Protein AF-A0A2K6QAU8-F1 (afdb_monomer_lite)

Foldseek 3Di:
DDPCPPDPDDPDPVVVVVVVLVDDDPDDDDAADEDDDDPDDDPVVVVVSVVVVVVPPPRYDYDDVVCPVVVCVVVPPD

pLDDT: mean 72.14, std 16.62, range [37.0, 87.5]

Organism: Rhinopithecus roxellana (NCBI:txid61622)

Secondary structure (DSSP, 8-state):
--TTTTS---SSHHHHHHHHHHS--SSPPPPPEEEE--SS--HHHHHHHHHHHHHHTTSEEEE-GGGHHHHHHHHS--

InterPro domains:
  IPR039770 Ribosome biogenesis protein Rpf2 [PTHR12728] (5-61)

Structure (mmCIF, N/CA/C/O backbone):
data_AF-A0A2K6QAU8-F1
#
_entry.id   AF-A0A2K6QAU8-F1
#
loop_
_atom_site.group_PDB
_atom_site.id
_atom_site.type_symbol
_atom_site.label_atom_id
_atom_site.label_alt_id
_atom_site.label_comp_id
_atom_site.label_asym_id
_atom_site.label_entity_id
_atom_site.label_seq_id
_atom_site.pdbx_PDB_ins_code
_atom_site.Cartn_x
_atom_site.Cartn_y
_atom_site.Cartn_z
_atom_site.occupancy
_atom_site.B_iso_or_equiv
_atom_site.auth_seq_id
_atom_site.auth_comp_id
_atom_site.auth_asym_id
_atom_site.auth_atom_id
_atom_site.pdbx_PDB_model_num
ATOM 1 N N . MET A 1 1 ? -4.363 -21.797 26.624 1.00 42.62 1 MET A N 1
ATOM 2 C CA . MET A 1 1 ? -3.215 -20.880 26.467 1.00 42.62 1 MET A CA 1
ATOM 3 C C . MET A 1 1 ? -3.666 -19.763 25.557 1.00 42.62 1 MET A C 1
ATOM 5 O O . MET A 1 1 ? -3.636 -19.919 24.341 1.00 42.62 1 MET A O 1
ATOM 9 N N . ASP A 1 2 ? -4.196 -18.702 26.158 1.00 48.66 2 ASP A N 1
ATOM 10 C CA . ASP A 1 2 ? -4.822 -17.608 25.426 1.00 48.66 2 ASP A CA 1
ATOM 11 C C . ASP A 1 2 ? -3.752 -16.807 24.690 1.00 48.66 2 ASP A C 1
ATOM 13 O O . ASP A 1 2 ? -2.869 -16.187 25.282 1.00 48.66 2 ASP A O 1
ATOM 17 N N . THR A 1 3 ? -3.833 -16.805 23.364 1.00 58.62 3 THR A N 1
ATOM 18 C CA . THR A 1 3 ? -2.948 -16.054 22.461 1.00 58.62 3 THR A CA 1
ATOM 19 C C . THR A 1 3 ? -3.020 -14.533 22.663 1.00 58.62 3 THR A C 1
ATOM 21 O O . THR A 1 3 ? -2.250 -13.793 22.053 1.00 58.62 3 THR A O 1
ATOM 24 N N . LEU A 1 4 ? -3.914 -14.064 23.540 1.00 58.19 4 LEU A N 1
ATOM 25 C CA . LEU A 1 4 ? -4.148 -12.661 23.867 1.00 58.19 4 LEU A CA 1
ATOM 26 C C . LEU A 1 4 ? -3.181 -12.102 24.924 1.00 58.19 4 LEU A C 1
ATOM 28 O O . LEU A 1 4 ? -3.031 -10.885 25.007 1.00 58.19 4 LEU A O 1
ATOM 32 N N . ASP A 1 5 ? -2.474 -12.951 25.677 1.00 53.31 5 ASP A N 1
ATOM 33 C CA . ASP A 1 5 ? -1.644 -12.499 26.810 1.00 53.31 5 ASP A CA 1
ATOM 34 C C . ASP A 1 5 ? -0.296 -11.869 26.385 1.00 53.31 5 ASP A C 1
ATOM 36 O O . ASP A 1 5 ? 0.376 -11.190 27.157 1.00 53.31 5 ASP A O 1
ATOM 40 N N . ARG A 1 6 ? 0.095 -12.009 25.106 1.00 57.00 6 ARG A N 1
ATOM 41 C CA . ARG A 1 6 ? 1.263 -11.302 24.532 1.00 57.00 6 ARG A CA 1
ATOM 42 C C . ARG A 1 6 ? 0.967 -9.872 24.083 1.00 57.00 6 ARG A C 1
ATOM 44 O O . ARG A 1 6 ? 1.903 -9.137 23.753 1.00 57.00 6 ARG A O 1
ATOM 51 N N . VAL A 1 7 ? -0.302 -9.467 24.020 1.00 60.94 7 VAL A N 1
ATOM 52 C CA . VAL A 1 7 ? -0.679 -8.139 23.526 1.00 60.94 7 VAL A CA 1
ATOM 53 C C . VAL A 1 7 ? -0.625 -7.157 24.689 1.00 60.94 7 VAL A C 1
ATOM 55 O O . VAL A 1 7 ? -1.526 -7.095 25.520 1.00 60.94 7 VAL A O 1
ATOM 58 N N . VAL A 1 8 ? 0.457 -6.374 24.743 1.00 68.81 8 VAL A N 1
ATOM 59 C CA . VAL A 1 8 ? 0.643 -5.282 25.711 1.00 68.81 8 VAL A CA 1
ATOM 60 C C . VAL A 1 8 ? -0.637 -4.448 25.794 1.00 68.81 8 VAL A C 1
ATOM 62 O O . VAL A 1 8 ? -1.036 -3.811 24.816 1.00 68.81 8 VAL A O 1
ATOM 65 N N . LYS A 1 9 ? -1.281 -4.444 26.968 1.00 69.38 9 LYS A N 1
ATOM 66 C CA . LYS A 1 9 ? -2.510 -3.684 27.213 1.00 69.38 9 LYS A CA 1
ATOM 67 C C . LYS A 1 9 ? -2.258 -2.209 26.912 1.00 69.38 9 LYS A C 1
ATOM 69 O O . LYS A 1 9 ? -1.476 -1.531 27.579 1.00 69.38 9 LYS A O 1
ATOM 74 N N . LEU A 1 10 ? -2.910 -1.717 25.868 1.00 75.81 10 LEU A N 1
ATOM 75 C CA . LEU A 1 10 ? -2.690 -0.367 25.377 1.00 75.81 10 LEU A CA 1
ATOM 76 C C . LEU A 1 10 ? -3.276 0.666 26.336 1.00 75.81 10 LEU A C 1
ATOM 78 O O . LEU A 1 10 ? -4.445 0.596 26.712 1.00 75.81 10 LEU A O 1
ATOM 82 N N . LYS A 1 11 ? -2.466 1.670 26.679 1.00 78.31 11 LYS A N 1
ATOM 83 C CA . LYS A 1 11 ? -2.847 2.742 27.609 1.00 78.31 11 LYS A CA 1
ATOM 84 C C . LYS A 1 11 ? -3.806 3.768 26.991 1.00 78.31 11 LYS A C 1
ATOM 86 O O . LYS A 1 11 ? -4.530 4.436 27.718 1.00 78.31 11 LYS A O 1
ATOM 91 N N . THR A 1 12 ? -3.837 3.908 25.659 1.00 86.25 12 THR A N 1
ATOM 92 C CA . THR A 1 12 ? -4.630 4.945 24.972 1.00 86.25 12 THR A CA 1
ATOM 93 C C . THR A 1 12 ? -5.729 4.363 24.079 1.00 86.25 12 THR A C 1
ATOM 95 O O . THR A 1 12 ? -5.525 3.395 23.343 1.00 86.25 12 THR A O 1
ATOM 98 N N . LYS A 1 13 ? -6.906 5.013 24.071 1.00 85.38 13 LYS A N 1
ATOM 99 C CA . LYS A 1 13 ? -8.053 4.624 23.223 1.00 85.38 13 LYS A CA 1
ATOM 100 C C . LYS A 1 13 ? -7.716 4.652 21.724 1.00 85.38 13 LYS A C 1
ATOM 102 O O . LYS A 1 13 ? -8.227 3.835 20.966 1.00 85.38 13 LYS A O 1
ATOM 107 N N . ARG 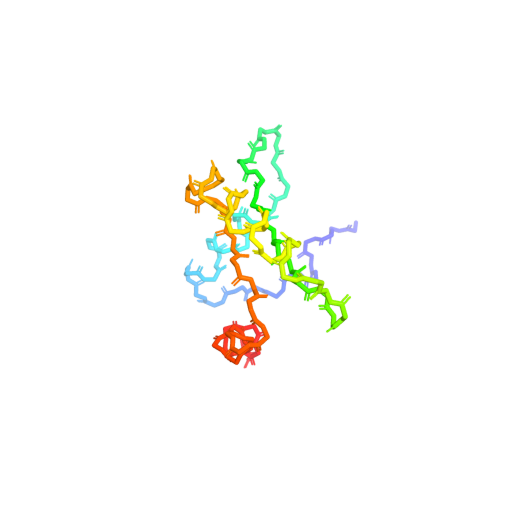A 1 14 ? -6.840 5.570 21.293 1.00 84.69 14 ARG A N 1
ATOM 108 C CA . ARG A 1 14 ? -6.382 5.673 19.896 1.00 84.69 14 ARG A CA 1
ATOM 109 C C . ARG A 1 14 ? -5.609 4.431 19.461 1.00 84.69 14 ARG A C 1
ATOM 111 O O . ARG A 1 14 ? -5.881 3.902 18.388 1.00 84.69 14 ARG A O 1
ATOM 118 N N . ALA A 1 15 ? -4.669 3.970 20.284 1.00 83.62 15 ALA A N 1
ATOM 119 C CA . ALA A 1 15 ? -3.889 2.785 19.961 1.00 83.62 15 ALA A CA 1
ATOM 120 C C . ALA A 1 15 ? -4.777 1.533 19.927 1.00 83.62 15 ALA A C 1
ATOM 122 O O . ALA A 1 15 ? -4.591 0.682 19.062 1.00 83.62 15 ALA A O 1
ATOM 123 N N . LYS A 1 16 ? -5.780 1.446 20.818 1.00 85.38 16 LYS A N 1
ATOM 124 C CA . LYS A 1 16 ? -6.719 0.313 20.838 1.00 85.38 16 LYS A CA 1
ATOM 125 C C . LYS A 1 16 ? -7.451 0.181 19.500 1.00 85.38 16 LYS A C 1
ATOM 127 O O . LYS A 1 16 ? -7.372 -0.864 18.867 1.00 85.38 16 LYS A O 1
ATOM 132 N N . ARG A 1 17 ? -8.026 1.284 19.002 1.00 86.50 17 ARG A N 1
ATOM 133 C CA . ARG A 1 17 ? -8.694 1.334 17.684 1.00 86.50 17 ARG A CA 1
ATOM 134 C C . ARG A 1 17 ? -7.773 0.934 16.528 1.00 86.50 17 ARG A C 1
ATOM 136 O O . ARG A 1 17 ? -8.227 0.405 15.519 1.00 86.50 17 ARG A O 1
ATOM 143 N N . PHE A 1 18 ? -6.479 1.228 16.642 1.00 84.56 18 PHE A N 1
ATOM 144 C CA . PHE A 1 18 ? -5.500 0.868 15.622 1.00 84.56 18 PHE A CA 1
ATOM 145 C C . PHE A 1 18 ? -5.230 -0.641 15.572 1.00 84.56 18 PHE A C 1
ATOM 147 O O . PHE A 1 18 ? -5.143 -1.183 14.470 1.00 84.56 18 PHE A O 1
ATOM 154 N N . LEU A 1 19 ? -5.136 -1.317 16.724 1.00 84.69 19 LEU A N 1
ATOM 155 C CA . LEU A 1 19 ? -5.010 -2.779 16.769 1.00 84.69 19 LEU A CA 1
ATOM 156 C C . LEU A 1 19 ? -6.314 -3.473 16.365 1.00 84.69 19 LEU A C 1
ATOM 158 O O . LEU A 1 19 ? -6.270 -4.328 15.490 1.00 84.69 19 LEU A O 1
ATOM 162 N N . GLU A 1 20 ? -7.467 -3.015 16.863 1.00 84.62 20 GLU A N 1
ATOM 163 C CA . GLU A 1 20 ? -8.795 -3.539 16.481 1.00 84.62 20 GLU A CA 1
ATOM 164 C C . GLU A 1 20 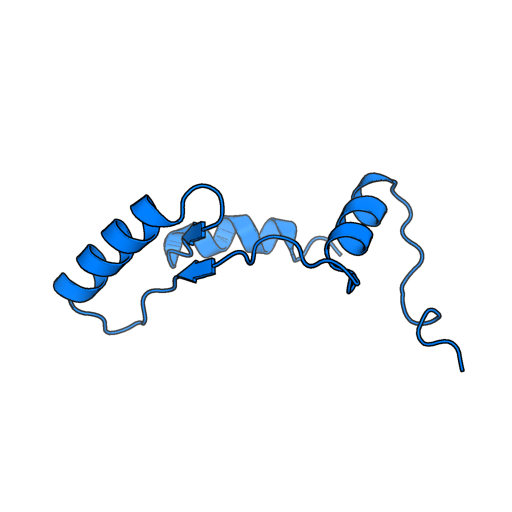? -9.025 -3.480 14.957 1.00 84.62 20 GLU A C 1
ATOM 166 O O . GLU A 1 20 ? -9.680 -4.333 14.360 1.00 84.62 20 GLU A O 1
ATOM 171 N N . LYS A 1 21 ? -8.463 -2.472 14.276 1.00 86.25 21 LYS A N 1
ATOM 172 C CA . LYS A 1 21 ? -8.541 -2.365 12.811 1.00 86.25 21 LYS A CA 1
ATOM 173 C C . LYS A 1 21 ? -7.655 -3.387 12.080 1.00 86.25 21 LYS A C 1
ATOM 175 O O . LYS A 1 21 ? -7.939 -3.685 10.920 1.00 86.25 21 LYS A O 1
ATOM 180 N N . ARG A 1 22 ? -6.586 -3.870 12.720 1.00 84.38 22 ARG A N 1
ATOM 181 C CA . ARG A 1 22 ? -5.609 -4.837 12.181 1.00 84.38 22 ARG A CA 1
ATOM 182 C C . ARG A 1 22 ? -5.925 -6.286 12.535 1.00 84.38 22 ARG A C 1
ATOM 184 O O . ARG A 1 22 ? -5.359 -7.178 11.912 1.00 84.38 22 ARG A O 1
ATOM 191 N N . GLU A 1 23 ? -6.776 -6.508 13.527 1.00 83.19 23 GLU A N 1
ATOM 192 C CA . GLU A 1 23 ? -7.217 -7.843 13.912 1.00 83.19 23 GLU A CA 1
ATOM 193 C C . GLU A 1 23 ? -7.960 -8.544 12.762 1.00 83.19 23 GLU A C 1
ATOM 195 O O . GLU A 1 23 ? -8.612 -7.880 11.943 1.00 83.19 23 GLU A O 1
ATOM 200 N N . PRO A 1 24 ? -7.848 -9.881 12.672 1.00 86.12 24 PRO A N 1
ATOM 201 C CA . PRO A 1 24 ? -8.581 -10.665 11.689 1.00 86.12 24 PRO A CA 1
ATOM 202 C C . PRO A 1 24 ? -10.091 -10.533 11.917 1.00 86.12 24 PRO A C 1
ATOM 204 O O . PRO A 1 24 ? -10.565 -10.503 13.052 1.00 86.12 24 PRO A O 1
ATOM 207 N N . LYS A 1 25 ? -10.856 -10.458 10.826 1.00 87.25 25 LYS A N 1
ATOM 208 C CA . LYS A 1 25 ? -12.316 -10.299 10.844 1.00 87.25 25 LYS A CA 1
ATOM 209 C C . LYS A 1 25 ? -12.957 -11.339 9.940 1.00 87.25 25 LYS A C 1
ATOM 211 O O . LYS A 1 25 ? -12.363 -11.720 8.940 1.00 87.25 25 LYS A O 1
ATOM 216 N N . LEU A 1 26 ? -14.189 -11.733 10.258 1.00 87.50 26 LEU A N 1
ATOM 217 C CA . LEU A 1 26 ? -14.974 -12.639 9.416 1.00 87.50 26 LEU A CA 1
ATOM 218 C C . LEU A 1 26 ? -15.344 -11.998 8.065 1.00 87.50 26 LEU A C 1
ATOM 220 O O . LEU A 1 26 ? -15.280 -12.655 7.036 1.00 87.50 26 LEU A O 1
ATOM 224 N N . ASN A 1 27 ? -15.694 -10.705 8.073 1.00 86.31 27 ASN A N 1
ATOM 225 C CA . ASN A 1 27 ? -15.866 -9.899 6.866 1.00 86.31 27 ASN A CA 1
ATOM 226 C C . ASN A 1 27 ? -14.640 -8.989 6.688 1.00 86.31 27 ASN A C 1
ATOM 228 O O . ASN A 1 27 ? -14.373 -8.126 7.533 1.00 86.31 27 ASN A O 1
ATOM 232 N N . GLU A 1 28 ? -13.867 -9.212 5.626 1.00 85.56 28 GLU A N 1
ATOM 233 C CA . GLU A 1 28 ? -12.605 -8.506 5.394 1.00 85.56 28 GLU A CA 1
ATOM 234 C C . GLU A 1 28 ? -12.831 -7.041 4.982 1.00 85.56 28 GLU A C 1
ATOM 236 O O . GLU A 1 28 ? -13.746 -6.709 4.231 1.00 85.56 28 GLU A O 1
ATOM 241 N N . ASN A 1 29 ? -11.951 -6.139 5.437 1.00 86.19 29 ASN A N 1
ATOM 242 C CA . ASN A 1 29 ? -11.916 -4.775 4.899 1.00 86.19 29 ASN A CA 1
ATOM 243 C C . ASN A 1 29 ? -11.199 -4.767 3.531 1.00 86.19 29 ASN A C 1
ATOM 245 O O . ASN A 1 29 ? -10.421 -5.668 3.218 1.00 86.19 29 ASN A O 1
ATOM 249 N N . ILE A 1 30 ? -11.363 -3.688 2.756 1.00 85.19 30 ILE A N 1
ATOM 250 C CA . ILE A 1 30 ? -10.617 -3.481 1.503 1.00 85.19 30 ILE A CA 1
ATOM 251 C C . ILE A 1 30 ? -9.105 -3.544 1.766 1.00 85.19 30 ILE A C 1
ATOM 253 O O . ILE A 1 30 ? -8.581 -2.872 2.658 1.00 85.19 30 ILE A O 1
ATOM 257 N N . LYS A 1 31 ? -8.397 -4.338 0.957 1.00 84.31 31 LYS A N 1
ATOM 258 C CA . LYS A 1 31 ? -6.945 -4.515 1.063 1.00 84.31 31 LYS A CA 1
ATOM 259 C C . LYS A 1 31 ? -6.220 -3.261 0.577 1.00 84.31 31 LYS A C 1
ATOM 261 O O . LYS A 1 31 ? -6.383 -2.848 -0.578 1.00 84.31 31 LYS A O 1
ATOM 266 N N . ASN A 1 32 ? -5.409 -2.688 1.467 1.00 82.75 32 ASN A N 1
ATOM 267 C CA . ASN A 1 32 ? -4.509 -1.592 1.130 1.00 82.75 32 ASN A CA 1
ATOM 268 C C . ASN A 1 32 ? -3.343 -2.130 0.297 1.00 82.75 32 ASN A C 1
ATOM 270 O O . ASN A 1 32 ? -2.750 -3.150 0.652 1.00 82.75 32 ASN A O 1
ATOM 274 N N . ALA A 1 33 ? -3.005 -1.433 -0.785 1.00 81.69 33 ALA A N 1
ATOM 275 C CA . ALA A 1 33 ? -1.883 -1.795 -1.644 1.00 81.69 33 ALA A CA 1
ATOM 276 C C . ALA A 1 33 ? -0.652 -0.946 -1.296 1.00 81.69 33 ALA A C 1
ATOM 278 O O . ALA A 1 33 ? -0.756 0.265 -1.091 1.00 81.69 33 ALA A O 1
ATOM 279 N N . MET A 1 34 ? 0.515 -1.588 -1.227 1.00 83.56 34 MET A N 1
ATOM 280 C CA . MET A 1 34 ? 1.805 -0.915 -1.082 1.00 83.56 34 MET A CA 1
ATOM 281 C C . MET A 1 34 ? 2.588 -1.101 -2.381 1.00 83.56 34 MET A C 1
ATOM 283 O O . MET A 1 34 ? 3.108 -2.187 -2.631 1.00 83.56 34 MET A O 1
ATOM 287 N N . LEU A 1 35 ? 2.670 -0.049 -3.197 1.00 81.00 35 LEU A N 1
ATOM 288 C CA . LEU A 1 35 ? 3.484 -0.053 -4.411 1.00 81.00 35 LEU A CA 1
ATOM 289 C C . LEU A 1 35 ? 4.863 0.542 -4.115 1.00 81.00 35 LEU A C 1
ATOM 291 O O . LEU A 1 35 ? 4.986 1.656 -3.597 1.00 81.00 35 LEU A O 1
ATOM 295 N N . ILE A 1 36 ? 5.910 -0.224 -4.428 1.00 83.56 36 ILE A N 1
ATOM 296 C CA . ILE A 1 36 ? 7.309 0.145 -4.195 1.00 83.56 36 ILE A CA 1
ATOM 297 C C . ILE A 1 36 ? 8.072 0.014 -5.509 1.00 83.56 36 ILE A C 1
ATOM 299 O O . ILE A 1 36 ? 8.053 -1.035 -6.151 1.00 83.56 36 ILE A O 1
ATOM 303 N N . LYS A 1 37 ? 8.796 1.072 -5.879 1.00 81.81 37 LYS A N 1
ATOM 304 C CA . LYS A 1 37 ? 9.773 1.021 -6.968 1.00 81.81 37 LYS A CA 1
ATOM 305 C C . LYS A 1 37 ? 11.059 0.348 -6.465 1.00 81.81 37 LYS A C 1
ATOM 307 O O . LYS A 1 37 ? 11.625 0.792 -5.468 1.00 81.81 37 LYS A O 1
ATOM 312 N N . GLY A 1 38 ? 11.533 -0.687 -7.160 1.00 83.25 38 GLY A N 1
ATOM 313 C CA . GLY A 1 38 ? 12.845 -1.296 -6.903 1.00 83.25 38 GLY A CA 1
ATOM 314 C C . GLY A 1 38 ? 14.018 -0.362 -7.244 1.00 83.25 38 GLY A C 1
ATOM 315 O O . GLY A 1 38 ? 13.841 0.627 -7.956 1.00 83.25 38 GLY A O 1
ATOM 316 N N . GLY A 1 39 ? 15.222 -0.680 -6.752 1.00 79.00 39 GLY A N 1
ATOM 317 C CA . GLY A 1 39 ? 16.422 0.153 -6.943 1.00 79.00 39 GLY A CA 1
ATOM 318 C C . GLY A 1 39 ? 16.771 0.403 -8.416 1.00 79.00 39 GLY A C 1
ATOM 319 O O . GLY A 1 39 ? 17.023 1.541 -8.800 1.00 79.00 39 GLY A O 1
ATOM 320 N N . ASN A 1 40 ? 16.665 -0.630 -9.256 1.00 78.69 40 ASN A N 1
ATOM 321 C CA . ASN A 1 40 ? 16.911 -0.549 -10.696 1.00 78.69 40 ASN A CA 1
ATOM 322 C C . ASN A 1 40 ? 15.596 -0.720 -11.461 1.00 78.69 40 ASN A C 1
ATOM 324 O O . ASN A 1 40 ? 15.255 -1.818 -11.891 1.00 78.69 40 ASN A O 1
ATOM 328 N N . ALA A 1 41 ? 14.826 0.357 -11.606 1.00 79.44 41 ALA A N 1
ATOM 329 C CA . ALA A 1 41 ? 13.583 0.333 -12.373 1.00 79.44 41 ALA A CA 1
ATOM 330 C C . ALA A 1 41 ? 13.548 1.441 -13.430 1.00 79.44 41 ALA A C 1
ATOM 332 O O . ALA A 1 41 ? 13.814 2.613 -13.135 1.00 79.44 41 ALA A O 1
ATOM 333 N N . ASN A 1 42 ? 13.177 1.038 -14.649 1.00 84.50 42 ASN A N 1
ATOM 334 C CA . ASN A 1 42 ? 13.088 1.886 -15.835 1.00 84.50 42 ASN A CA 1
ATOM 335 C C . ASN A 1 42 ? 11.994 2.970 -15.685 1.00 84.50 42 ASN A C 1
ATOM 337 O O . ASN A 1 42 ? 11.068 2.857 -14.868 1.00 84.50 42 ASN A O 1
ATOM 341 N N . ALA A 1 43 ? 12.089 4.029 -16.486 1.00 84.94 43 ALA A N 1
ATOM 342 C CA . ALA A 1 43 ? 11.120 5.118 -16.550 1.00 84.94 43 ALA A CA 1
ATOM 343 C C . ALA A 1 43 ? 9.703 4.606 -16.857 1.00 84.94 43 ALA A C 1
ATOM 345 O O . ALA A 1 43 ? 8.757 5.008 -16.181 1.00 84.94 43 ALA A O 1
ATOM 346 N N . THR A 1 44 ? 9.563 3.638 -17.768 1.00 87.31 44 THR A N 1
ATOM 347 C CA . THR A 1 44 ? 8.271 3.022 -18.117 1.00 87.31 44 THR A CA 1
ATOM 348 C C . THR A 1 44 ? 7.595 2.369 -16.912 1.00 87.31 44 THR A C 1
ATOM 350 O O . THR A 1 44 ? 6.419 2.602 -16.657 1.00 87.31 44 THR A O 1
ATOM 353 N N . VAL A 1 45 ? 8.352 1.622 -16.101 1.00 84.12 45 VAL A N 1
ATOM 354 C CA . VAL A 1 45 ? 7.834 0.989 -14.874 1.00 84.12 45 VAL A CA 1
ATOM 355 C C . VAL A 1 45 ? 7.377 2.051 -13.876 1.00 84.12 45 VAL A C 1
ATOM 357 O O . VAL A 1 45 ? 6.355 1.898 -13.217 1.00 84.12 45 VAL A O 1
ATOM 360 N N . THR A 1 46 ? 8.103 3.166 -13.791 1.00 83.06 46 THR A N 1
ATOM 361 C CA . THR A 1 46 ? 7.725 4.286 -12.918 1.00 83.06 46 THR A CA 1
ATOM 362 C C . THR A 1 46 ? 6.419 4.942 -13.375 1.00 83.06 46 THR A C 1
ATOM 364 O O . THR A 1 46 ? 5.637 5.363 -12.527 1.00 83.06 46 THR A O 1
ATOM 367 N N . GLN A 1 47 ? 6.171 5.026 -14.684 1.00 85.81 47 GLN A N 1
ATOM 368 C CA . GLN A 1 47 ? 4.929 5.582 -15.219 1.00 85.81 47 GLN A CA 1
ATOM 369 C C . GLN A 1 47 ? 3.739 4.655 -14.953 1.00 85.81 47 GLN A C 1
ATOM 371 O O . GLN A 1 47 ? 2.762 5.095 -14.358 1.00 85.81 47 GLN A O 1
ATOM 376 N N . VAL A 1 48 ? 3.877 3.360 -15.249 1.00 87.25 48 VAL A N 1
ATOM 377 C CA . VAL A 1 48 ? 2.830 2.363 -14.969 1.00 87.25 48 VAL A CA 1
ATOM 378 C C . VAL A 1 48 ? 2.464 2.348 -13.482 1.00 87.25 48 VAL A C 1
ATOM 380 O O . VAL A 1 48 ? 1.288 2.313 -13.134 1.00 87.25 48 VAL A O 1
ATOM 383 N N . LEU A 1 49 ? 3.449 2.452 -12.582 1.00 85.88 49 LEU A N 1
ATOM 384 C CA . LEU A 1 49 ? 3.186 2.534 -11.141 1.00 85.88 49 LEU A CA 1
ATOM 385 C C . LEU A 1 49 ? 2.362 3.772 -10.750 1.00 85.88 49 LEU A C 1
ATOM 387 O O . LEU A 1 49 ? 1.554 3.689 -9.829 1.00 85.88 49 LEU A O 1
ATOM 391 N N . LYS A 1 50 ? 2.532 4.911 -11.434 1.00 83.81 50 LYS A N 1
ATOM 392 C CA . LYS A 1 50 ? 1.706 6.109 -11.193 1.00 83.81 50 LYS A CA 1
ATOM 393 C C . LYS A 1 50 ? 0.273 5.920 -11.683 1.00 83.81 50 LYS A C 1
ATOM 395 O O . LYS A 1 50 ? -0.652 6.398 -11.029 1.00 83.81 50 LYS A O 1
ATOM 400 N N . ASP A 1 51 ? 0.099 5.234 -12.805 1.00 86.19 51 ASP A N 1
ATOM 401 C CA . ASP A 1 51 ? -1.221 5.000 -13.387 1.00 86.19 51 ASP A CA 1
ATOM 402 C C . ASP A 1 51 ? -2.016 4.013 -12.520 1.00 86.19 51 ASP A C 1
ATOM 404 O O . ASP A 1 51 ? -3.160 4.286 -12.156 1.00 86.19 51 ASP A O 1
ATOM 408 N N . VAL A 1 52 ? -1.377 2.929 -12.064 1.00 85.50 52 VAL A N 1
ATOM 409 C CA . VAL A 1 52 ? -1.974 1.994 -11.092 1.00 85.50 52 VAL A CA 1
ATOM 410 C C . VAL A 1 52 ? -2.306 2.713 -9.778 1.00 85.50 52 VAL A C 1
ATOM 412 O O . VAL A 1 52 ? -3.406 2.527 -9.252 1.00 85.50 52 VAL A O 1
ATOM 415 N N . TYR A 1 53 ? -1.430 3.619 -9.320 1.00 83.12 53 TYR A N 1
ATOM 416 C CA . TYR A 1 53 ? -1.706 4.461 -8.153 1.00 83.12 53 TYR A CA 1
ATOM 417 C C . TYR A 1 53 ? -2.981 5.285 -8.314 1.00 83.12 53 TYR A C 1
ATOM 419 O O . TYR A 1 53 ? -3.783 5.365 -7.384 1.00 83.12 53 TYR A O 1
ATOM 427 N N . ALA A 1 54 ? -3.207 5.888 -9.482 1.00 83.06 54 ALA A N 1
ATOM 428 C CA . ALA A 1 54 ? -4.412 6.673 -9.730 1.00 83.06 54 ALA A CA 1
ATOM 429 C C . ALA A 1 54 ? -5.692 5.825 -9.633 1.00 83.06 54 ALA A C 1
ATOM 431 O O . ALA A 1 54 ? -6.680 6.296 -9.070 1.00 83.06 54 ALA A O 1
ATOM 432 N N . LEU A 1 55 ? -5.651 4.577 -10.107 1.00 84.88 55 LEU A N 1
ATOM 433 C 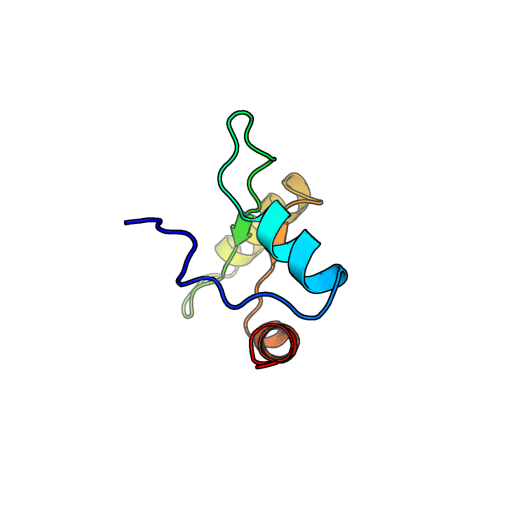CA . LEU A 1 55 ? -6.802 3.668 -10.121 1.00 84.88 55 LEU A CA 1
ATOM 434 C C . LEU A 1 55 ? -7.177 3.133 -8.732 1.00 84.88 55 LEU A C 1
ATOM 436 O O . LEU A 1 55 ? -8.345 2.846 -8.475 1.00 84.88 55 LEU A O 1
ATOM 440 N N . LYS A 1 56 ? -6.208 2.984 -7.826 1.00 82.50 56 LYS A N 1
ATOM 441 C CA . LYS A 1 56 ? -6.422 2.364 -6.506 1.00 82.50 56 LYS A CA 1
ATOM 442 C C . LYS A 1 56 ? -6.668 3.373 -5.376 1.00 82.50 56 LYS A C 1
ATOM 444 O O . LYS A 1 56 ? -6.937 2.970 -4.236 1.00 82.50 56 LYS A O 1
ATOM 449 N N . LYS A 1 57 ? -6.616 4.682 -5.654 1.00 78.44 57 LYS A N 1
ATOM 450 C CA . LYS A 1 57 ? -7.005 5.730 -4.691 1.00 78.44 57 LYS A CA 1
ATOM 451 C C . LYS A 1 57 ? -8.430 5.480 -4.170 1.00 78.44 57 LYS A C 1
ATOM 453 O O . LYS A 1 57 ? -9.307 5.161 -4.966 1.00 78.44 57 LYS A O 1
ATOM 458 N N . PRO A 1 58 ? -8.696 5.639 -2.858 1.00 80.44 58 PRO A N 1
ATOM 459 C CA . PRO A 1 58 ? -7.829 6.153 -1.784 1.00 80.44 58 PRO A CA 1
ATOM 460 C C . PRO A 1 58 ? -7.035 5.083 -1.000 1.00 80.44 58 PRO A C 1
ATOM 462 O O . PRO A 1 58 ? -6.425 5.405 0.016 1.00 80.44 58 PRO A O 1
ATOM 465 N N . TYR A 1 59 ? -7.055 3.812 -1.412 1.00 74.62 59 TYR A N 1
ATOM 466 C CA . TYR A 1 59 ? -6.538 2.686 -0.612 1.00 74.62 59 TYR A CA 1
ATOM 467 C C . TYR A 1 59 ? -5.086 2.304 -0.927 1.00 74.62 59 TYR A C 1
ATOM 469 O O . TYR A 1 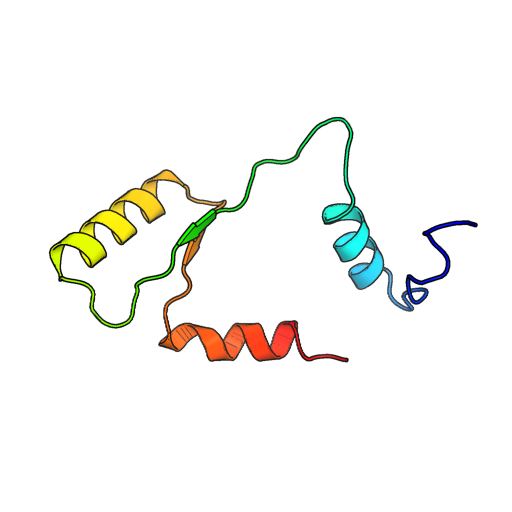59 ? -4.594 1.271 -0.464 1.00 74.62 59 TYR A O 1
ATOM 477 N N . GLU A 1 60 ? -4.396 3.107 -1.732 1.00 66.50 60 GLU A N 1
ATOM 478 C CA . GLU A 1 60 ? -2.996 2.882 -2.068 1.00 66.50 60 GLU A CA 1
ATOM 479 C C . GLU A 1 60 ? -2.064 3.790 -1.268 1.00 66.50 60 GLU A C 1
ATOM 481 O O . GLU A 1 60 ? -2.334 4.976 -1.077 1.00 66.50 60 GLU A O 1
ATOM 486 N N . PHE A 1 61 ? -0.943 3.224 -0.821 1.00 65.81 61 PHE A N 1
ATOM 487 C CA . PHE A 1 61 ? 0.116 3.952 -0.139 1.00 65.81 61 PHE A CA 1
ATOM 488 C C . PHE A 1 61 ? 1.394 3.955 -0.995 1.00 65.81 61 PHE A C 1
ATOM 490 O O . PHE A 1 61 ? 2.058 2.915 -1.098 1.00 65.81 61 PHE A O 1
ATOM 497 N N . PRO A 1 62 ? 1.778 5.097 -1.597 1.00 61.53 62 PRO A N 1
ATOM 498 C CA . PRO A 1 62 ? 2.979 5.176 -2.409 1.00 61.53 62 PRO A CA 1
ATOM 499 C C . PRO A 1 62 ? 4.190 5.303 -1.482 1.00 61.53 62 PRO A C 1
ATOM 501 O O . PRO A 1 62 ? 4.402 6.334 -0.841 1.00 61.53 62 PRO A O 1
ATOM 504 N N . ARG A 1 63 ? 5.030 4.267 -1.418 1.00 61.00 63 ARG A N 1
ATOM 505 C CA . ARG A 1 63 ? 6.329 4.364 -0.738 1.00 61.00 63 ARG A CA 1
ATOM 506 C C . ARG A 1 63 ? 7.402 4.733 -1.747 1.00 61.00 63 ARG A C 1
ATOM 508 O O . ARG A 1 63 ? 8.087 3.877 -2.298 1.00 61.00 63 ARG A O 1
ATOM 515 N N . THR A 1 64 ? 7.571 6.036 -1.969 1.00 58.16 64 THR A N 1
ATOM 516 C CA . THR A 1 64 ? 8.813 6.530 -2.571 1.00 58.16 64 THR A CA 1
ATOM 517 C C . THR A 1 64 ? 9.940 6.436 -1.533 1.00 58.16 64 THR A C 1
ATOM 519 O O . THR A 1 64 ? 9.688 6.650 -0.343 1.00 58.16 64 THR A O 1
ATOM 522 N N . PRO A 1 65 ? 11.191 6.139 -1.935 1.00 54.88 65 PRO A N 1
ATOM 523 C CA . PRO A 1 65 ? 12.320 6.059 -1.002 1.00 54.88 65 PRO A CA 1
ATOM 524 C C . PRO A 1 65 ? 12.497 7.341 -0.175 1.00 54.88 65 PRO A C 1
ATOM 526 O O . PRO A 1 65 ? 12.851 7.276 0.995 1.00 54.88 65 PRO A O 1
ATOM 529 N N . ARG A 1 66 ? 12.164 8.501 -0.761 1.00 45.41 66 ARG A N 1
ATOM 530 C CA . ARG A 1 66 ? 12.258 9.824 -0.126 1.00 45.41 66 ARG A CA 1
ATOM 531 C C . ARG A 1 66 ? 11.150 10.094 0.906 1.00 45.41 66 ARG A C 1
ATOM 533 O O . ARG A 1 66 ? 11.332 10.921 1.783 1.00 45.41 66 ARG A O 1
ATOM 540 N N . ALA A 1 67 ? 10.024 9.378 0.843 1.00 46.69 67 ALA A N 1
ATOM 541 C CA . ALA A 1 67 ? 8.949 9.454 1.839 1.00 46.69 67 ALA A CA 1
ATOM 542 C C . ALA A 1 67 ? 9.102 8.417 2.973 1.00 46.69 67 ALA A C 1
ATOM 544 O O . ALA A 1 67 ? 8.262 8.341 3.868 1.00 46.69 67 ALA A O 1
ATOM 545 N N . ALA A 1 68 ? 10.162 7.598 2.961 1.00 47.09 68 ALA A N 1
ATOM 546 C CA . ALA A 1 68 ? 10.396 6.579 3.986 1.00 47.09 68 ALA A CA 1
ATOM 547 C C . ALA A 1 68 ? 10.720 7.167 5.374 1.00 47.09 68 ALA A C 1
ATOM 549 O O . ALA A 1 68 ? 10.608 6.456 6.373 1.00 47.09 68 ALA A O 1
ATOM 550 N N . GLU A 1 69 ? 11.090 8.445 5.457 1.00 40.66 69 GLU A N 1
ATOM 551 C CA . GLU A 1 69 ? 11.449 9.105 6.717 1.00 40.66 69 GLU A CA 1
ATOM 552 C C . GLU A 1 69 ? 10.224 9.473 7.561 1.00 40.66 69 GLU A C 1
ATOM 554 O O . GLU A 1 69 ? 10.239 9.287 8.778 1.00 40.66 69 GLU A O 1
ATOM 559 N N . THR A 1 70 ? 9.111 9.867 6.936 1.00 48.38 70 THR A N 1
ATOM 560 C CA . THR A 1 70 ? 7.904 10.276 7.674 1.00 48.38 70 THR A CA 1
ATOM 561 C C . THR A 1 70 ? 7.181 9.093 8.321 1.00 48.38 70 THR A C 1
ATOM 563 O O . THR A 1 70 ? 6.538 9.252 9.352 1.00 48.38 70 THR A O 1
ATOM 566 N N . HIS A 1 71 ? 7.332 7.873 7.790 1.00 44.94 71 HIS A N 1
ATOM 567 C CA . HIS A 1 71 ? 6.672 6.675 8.329 1.00 44.94 71 HIS A CA 1
ATOM 568 C C . HIS A 1 71 ? 7.495 5.918 9.386 1.00 44.94 71 HIS A C 1
ATOM 570 O O . HIS A 1 71 ? 6.919 5.164 10.175 1.00 44.94 71 HIS A O 1
ATOM 576 N N . LYS A 1 72 ? 8.818 6.138 9.454 1.00 41.06 72 LYS A N 1
ATOM 577 C CA . LYS A 1 72 ? 9.656 5.626 10.555 1.00 41.06 72 LYS A CA 1
ATOM 578 C C . LYS A 1 72 ? 9.321 6.317 11.879 1.00 41.06 72 LYS A C 1
ATOM 580 O O . LYS A 1 72 ? 9.316 5.657 12.911 1.00 41.06 72 LYS A O 1
ATOM 585 N N . GLN A 1 73 ? 8.925 7.592 11.841 1.00 40.75 73 GLN A N 1
ATOM 586 C CA . GLN A 1 73 ? 8.480 8.330 13.031 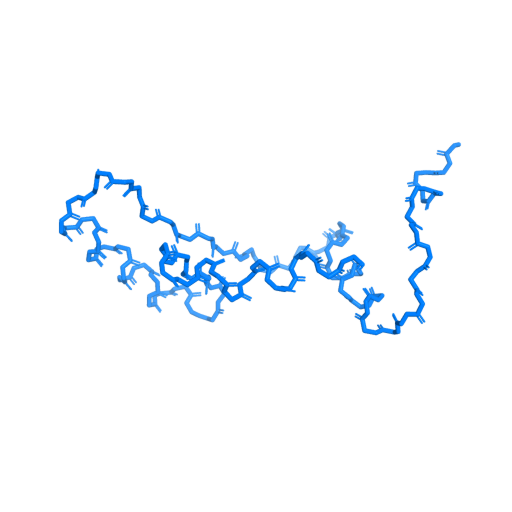1.00 40.75 73 GLN A CA 1
ATOM 587 C C . GLN A 1 73 ? 7.173 7.774 13.629 1.00 40.75 73 GLN A C 1
ATOM 589 O O . GLN A 1 73 ? 7.005 7.782 14.843 1.00 40.75 73 GLN A O 1
ATOM 594 N N . PHE A 1 74 ? 6.278 7.208 12.808 1.00 38.84 74 PHE A N 1
ATOM 595 C CA . PHE A 1 74 ? 5.028 6.601 13.292 1.00 38.84 74 PHE A CA 1
ATOM 596 C C . PHE A 1 74 ? 5.164 5.138 13.734 1.00 38.84 74 PHE A C 1
ATOM 598 O O . PHE A 1 74 ? 4.367 4.679 14.548 1.00 38.84 74 PHE A O 1
ATOM 605 N N . PHE A 1 75 ? 6.144 4.396 13.209 1.00 43.53 75 PHE A N 1
ATOM 606 C CA . PHE A 1 75 ? 6.356 2.981 13.548 1.00 43.53 75 PHE A CA 1
ATOM 607 C C . PHE A 1 75 ? 7.415 2.749 14.639 1.00 43.53 75 PHE A C 1
ATOM 609 O O . PHE A 1 75 ? 7.496 1.639 15.160 1.00 43.53 75 PHE A O 1
ATOM 616 N N . HIS A 1 76 ? 8.225 3.756 14.989 1.00 41.81 76 HIS A N 1
ATOM 617 C CA . HIS A 1 76 ? 9.254 3.662 16.040 1.00 41.81 76 HIS A CA 1
ATOM 618 C C . HIS A 1 76 ? 8.945 4.464 17.310 1.00 41.81 76 HIS A C 1
ATOM 620 O O . HIS A 1 76 ? 9.784 4.509 18.204 1.00 41.81 76 HIS A O 1
ATOM 626 N N . ALA A 1 77 ? 7.742 5.029 17.446 1.00 37.00 77 ALA A N 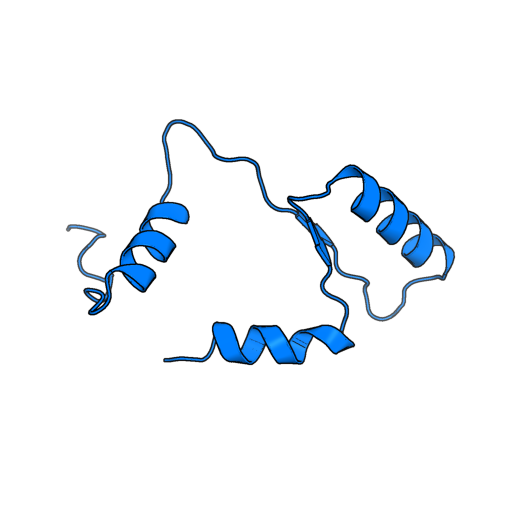1
ATOM 627 C CA . ALA A 1 77 ? 7.251 5.488 18.743 1.00 37.00 77 ALA A CA 1
ATOM 628 C C . ALA A 1 77 ? 6.873 4.264 19.601 1.00 37.00 77 ALA A C 1
ATOM 630 O O . ALA A 1 77 ? 5.712 3.851 19.658 1.00 37.00 77 ALA A O 1
ATOM 631 N N . ARG A 1 78 ? 7.903 3.638 20.173 1.00 42.84 78 ARG A N 1
ATOM 632 C CA . ARG A 1 78 ? 7.810 2.770 21.344 1.00 42.84 78 ARG A CA 1
ATOM 633 C C . ARG A 1 78 ? 7.763 3.638 22.594 1.00 42.84 78 ARG A C 1
ATOM 635 O O . ARG A 1 78 ? 8.518 4.632 22.623 1.00 42.84 78 ARG A O 1
#

Sequence (78 aa):
MDTLDRVVKLKTKRAKRFLEKREPKLNENIKNAMLIKGGNANATVTQVLKDVYALKKPYEFPRTPRAAETHKQFFHAR

Radius of gyration: 17.07 Å; chains: 1; bounding box: 33×31×46 Å